Protein AF-K1RFZ2-F1 (afdb_monomer_lite)

Sequence (41 aa):
MIHTLEGDMKASTGDYIITGINGEQYPCKPDIFEKIYEPVD

Structure (mmCIF, N/CA/C/O backbone):
data_AF-K1RFZ2-F1
#
_entry.id   AF-K1RFZ2-F1
#
loop_
_atom_site.group_PDB
_atom_site.id
_atom_site.type_symbol
_atom_site.label_atom_id
_atom_site.label_alt_id
_atom_site.label_comp_id
_atom_site.label_asym_id
_atom_site.label_entity_id
_atom_site.label_seq_id
_atom_site.pdbx_PDB_ins_code
_atom_site.Cartn_x
_atom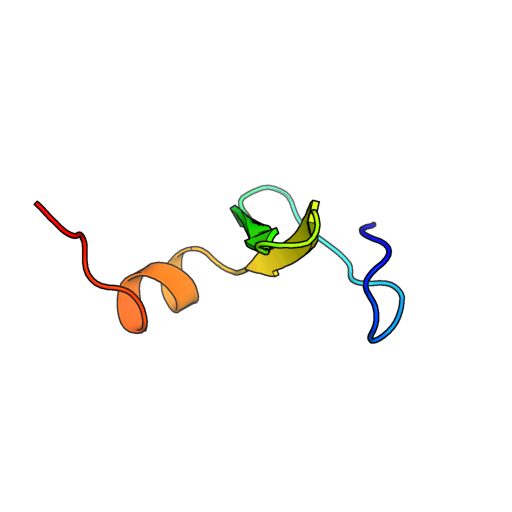_site.Cartn_y
_atom_site.Cartn_z
_atom_site.occupancy
_atom_site.B_iso_or_equiv
_atom_site.auth_seq_id
_atom_site.auth_comp_id
_atom_site.auth_asym_id
_atom_site.auth_atom_id
_atom_site.pdbx_PDB_model_num
ATOM 1 N N . MET A 1 1 ? 5.078 5.908 -10.568 1.00 86.19 1 MET A N 1
ATOM 2 C CA . MET A 1 1 ? 6.211 5.861 -9.620 1.00 86.19 1 MET A CA 1
ATOM 3 C C . MET A 1 1 ? 5.728 6.477 -8.325 1.00 86.19 1 MET A C 1
ATOM 5 O O . MET A 1 1 ? 4.972 7.436 -8.406 1.00 86.19 1 MET A O 1
ATOM 9 N N . ILE A 1 2 ? 6.088 5.898 -7.183 1.00 90.06 2 ILE A N 1
ATOM 10 C CA . ILE A 1 2 ? 5.711 6.361 -5.846 1.00 90.06 2 ILE A CA 1
ATOM 11 C C . ILE A 1 2 ? 6.997 6.603 -5.069 1.00 90.06 2 ILE A C 1
ATOM 13 O O . ILE A 1 2 ? 7.852 5.722 -5.013 1.00 90.06 2 ILE A O 1
ATOM 17 N N . HIS A 1 3 ? 7.133 7.798 -4.506 1.00 89.88 3 HIS A N 1
ATOM 18 C CA . HIS A 1 3 ? 8.279 8.172 -3.688 1.00 89.88 3 HIS A CA 1
ATOM 19 C C . HIS A 1 3 ? 8.014 7.718 -2.252 1.00 89.88 3 HIS A C 1
ATOM 21 O O . HIS A 1 3 ? 7.118 8.248 -1.595 1.00 89.88 3 HIS A O 1
ATOM 27 N N . THR A 1 4 ? 8.752 6.711 -1.794 1.00 86.81 4 THR A N 1
ATOM 28 C CA . THR A 1 4 ? 8.608 6.134 -0.449 1.00 86.81 4 THR A CA 1
ATOM 29 C C . THR A 1 4 ? 9.823 6.474 0.411 1.00 8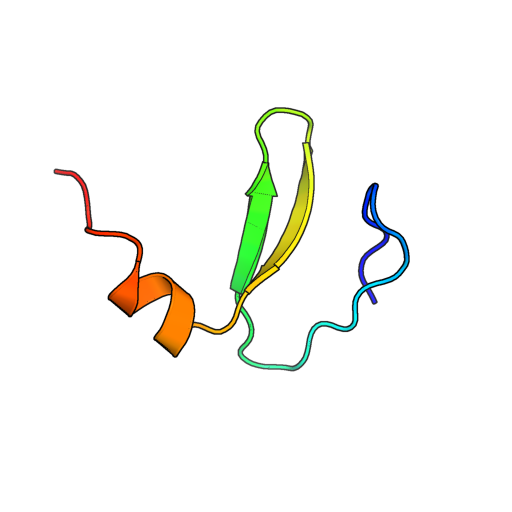6.81 4 THR A C 1
ATOM 31 O O . THR A 1 4 ? 10.846 6.927 -0.106 1.00 86.81 4 THR A O 1
ATOM 34 N N . LEU A 1 5 ? 9.740 6.230 1.722 1.00 84.31 5 LEU A N 1
ATOM 35 C CA . LEU A 1 5 ? 10.874 6.413 2.640 1.00 84.31 5 LEU A CA 1
ATOM 36 C C . LEU A 1 5 ? 12.061 5.494 2.310 1.00 84.31 5 LEU A C 1
ATOM 38 O O . LEU A 1 5 ? 13.201 5.812 2.636 1.00 84.31 5 LEU A O 1
ATOM 42 N N . GLU A 1 6 ? 11.795 4.376 1.638 1.00 83.38 6 GLU A N 1
ATOM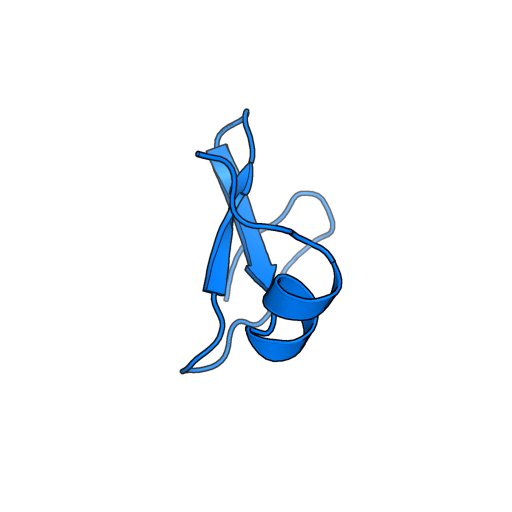 43 C CA . GLU A 1 6 ? 12.783 3.374 1.232 1.00 83.38 6 GLU A CA 1
ATOM 44 C C . GLU A 1 6 ? 13.320 3.636 -0.189 1.00 83.38 6 GLU A C 1
ATOM 46 O O . GLU A 1 6 ? 14.189 2.913 -0.676 1.00 83.38 6 GLU A O 1
ATOM 51 N N . GLY A 1 7 ? 12.827 4.691 -0.852 1.00 88.62 7 GLY A N 1
ATOM 52 C CA . GLY A 1 7 ? 13.187 5.087 -2.211 1.00 88.62 7 GLY A CA 1
ATOM 53 C C . GLY A 1 7 ? 12.023 5.007 -3.202 1.00 88.62 7 GLY A C 1
ATOM 54 O O . GLY A 1 7 ? 10.850 4.888 -2.836 1.00 88.62 7 GLY A O 1
ATOM 55 N N . ASP A 1 8 ? 12.347 5.098 -4.489 1.00 92.81 8 ASP A N 1
ATOM 56 C CA . ASP A 1 8 ? 11.349 5.120 -5.557 1.00 92.81 8 ASP A CA 1
ATOM 57 C C . ASP A 1 8 ? 10.807 3.718 -5.851 1.00 92.81 8 ASP A C 1
ATOM 59 O O . ASP A 1 8 ? 11.529 2.830 -6.308 1.00 92.81 8 ASP A O 1
ATOM 63 N N . MET A 1 9 ? 9.501 3.536 -5.669 1.00 93.69 9 MET A N 1
ATOM 64 C CA . MET A 1 9 ? 8.808 2.287 -5.966 1.00 93.69 9 MET A CA 1
ATOM 65 C C . MET A 1 9 ? 7.950 2.405 -7.228 1.00 93.69 9 MET A C 1
ATOM 67 O O . MET A 1 9 ? 7.272 3.405 -7.490 1.00 93.69 9 MET A O 1
ATOM 71 N N . LYS A 1 10 ? 7.936 1.344 -8.038 1.00 94.12 10 LYS A N 1
ATOM 72 C CA . LYS A 1 10 ? 7.125 1.281 -9.256 1.00 94.12 10 LYS A CA 1
ATOM 73 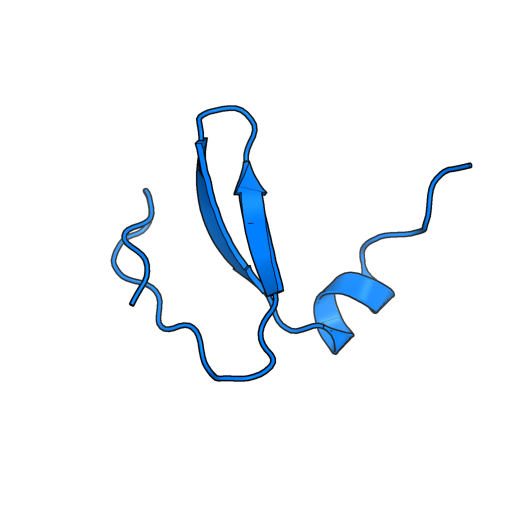C C . LYS A 1 10 ? 5.797 0.575 -8.986 1.00 94.12 10 LYS A C 1
ATOM 75 O O . LYS A 1 10 ? 5.767 -0.637 -8.818 1.00 94.12 10 LYS A O 1
ATOM 80 N N . ALA A 1 11 ? 4.706 1.332 -9.042 1.00 94.38 11 ALA A N 1
ATOM 81 C CA . ALA A 1 11 ? 3.358 0.782 -9.150 1.00 94.38 11 ALA A CA 1
ATOM 82 C C . ALA A 1 11 ? 3.034 0.430 -10.609 1.00 94.38 11 ALA A C 1
ATOM 84 O O . ALA A 1 11 ? 3.399 1.177 -11.525 1.00 94.38 11 ALA A O 1
ATOM 85 N N . SER A 1 12 ? 2.346 -0.688 -10.818 1.00 95.38 12 SER A N 1
ATOM 86 C CA . SER A 1 12 ? 1.770 -1.082 -12.107 1.00 95.38 12 SER A CA 1
ATOM 87 C C . SER A 1 12 ? 0.247 -0.988 -12.064 1.00 95.38 12 SER A C 1
ATOM 89 O O . SER A 1 12 ? -0.356 -0.988 -10.994 1.00 95.38 12 SER A O 1
ATOM 91 N N . THR A 1 13 ? -0.393 -0.913 -13.230 1.00 95.00 13 THR A N 1
ATOM 92 C CA . THR A 1 13 ? -1.857 -0.971 -13.314 1.00 95.00 13 THR A CA 1
ATOM 93 C C . THR A 1 13 ? -2.371 -2.251 -12.657 1.00 95.00 13 THR A C 1
ATOM 95 O O . THR A 1 13 ? -1.896 -3.336 -12.984 1.00 95.00 13 THR A O 1
ATOM 98 N N . GLY A 1 14 ? -3.341 -2.109 -11.752 1.00 93.62 14 GLY A N 1
ATOM 99 C CA . GLY A 1 14 ? -3.895 -3.211 -10.963 1.00 93.62 14 GLY A CA 1
ATOM 100 C C . GLY A 1 14 ? -3.267 -3.373 -9.579 1.00 93.62 14 GLY A C 1
ATOM 101 O O . GLY A 1 14 ? -3.827 -4.091 -8.761 1.00 93.62 14 GLY A O 1
ATOM 102 N N . ASP A 1 15 ? -2.161 -2.688 -9.283 1.00 96.06 15 ASP A N 1
ATOM 103 C CA . ASP A 1 15 ? -1.600 -2.674 -7.932 1.00 96.06 15 ASP A CA 1
ATOM 104 C C . ASP A 1 15 ? -2.440 -1.779 -7.015 1.00 96.06 15 ASP A C 1
ATOM 106 O O . ASP A 1 15 ? -2.937 -0.726 -7.425 1.00 96.06 15 ASP A O 1
ATOM 110 N N . TYR A 1 16 ? -2.566 -2.175 -5.754 1.00 94.81 16 TYR A N 1
ATOM 111 C CA . TYR A 1 16 ? -3.130 -1.326 -4.714 1.00 94.81 16 TYR A CA 1
ATOM 112 C C . TYR A 1 16 ? -2.106 -0.288 -4.275 1.00 94.81 16 TYR A C 1
ATOM 114 O O . TYR A 1 16 ? -0.909 -0.566 -4.206 1.00 94.81 16 TYR A O 1
ATOM 122 N N . ILE A 1 17 ? -2.586 0.914 -3.960 1.00 94.38 17 ILE A N 1
ATOM 123 C CA . ILE A 1 17 ? -1.775 1.958 -3.337 1.00 94.38 17 ILE A CA 1
ATOM 124 C C . ILE A 1 17 ? -2.214 2.071 -1.887 1.00 94.38 17 ILE A C 1
ATOM 126 O O . ILE A 1 17 ? -3.311 2.548 -1.600 1.00 94.38 17 ILE A O 1
ATOM 130 N N . ILE A 1 18 ? -1.362 1.610 -0.979 1.00 93.31 18 ILE A N 1
ATOM 131 C CA . ILE A 1 18 ? -1.640 1.664 0.452 1.00 93.31 18 ILE A CA 1
ATOM 132 C C . ILE A 1 18 ? -1.122 2.994 0.980 1.00 93.31 18 ILE A C 1
ATOM 134 O O . ILE A 1 18 ? -0.006 3.395 0.655 1.00 93.31 18 ILE A O 1
ATOM 138 N N . THR A 1 19 ? -1.943 3.675 1.778 1.00 93.81 19 THR A N 1
ATOM 139 C CA . THR A 1 19 ? -1.549 4.897 2.485 1.00 93.81 19 THR A CA 1
ATOM 140 C C . THR A 1 19 ? -1.304 4.555 3.950 1.00 93.81 19 THR A C 1
ATOM 142 O O . THR A 1 19 ? -2.216 4.107 4.643 1.00 93.81 19 THR A O 1
ATOM 145 N N . GLY A 1 20 ? -0.066 4.723 4.406 1.00 90.50 20 GLY A N 1
ATOM 146 C CA . GLY A 1 20 ? 0.313 4.573 5.805 1.00 90.50 20 GLY A CA 1
ATOM 147 C C . GLY A 1 20 ? -0.182 5.738 6.662 1.00 90.50 20 GLY A C 1
ATOM 148 O O . GLY A 1 20 ? -0.659 6.759 6.164 1.00 90.50 20 GLY A O 1
ATOM 149 N N . ILE A 1 21 ? -0.056 5.588 7.980 1.00 90.94 21 ILE A N 1
ATOM 150 C CA . ILE A 1 21 ? -0.614 6.535 8.955 1.00 90.94 21 ILE A CA 1
ATOM 151 C C . ILE A 1 21 ? -0.006 7.941 8.854 1.00 90.94 21 ILE A C 1
ATOM 153 O O . ILE A 1 21 ? -0.687 8.917 9.159 1.00 90.94 21 ILE A O 1
ATOM 157 N N . ASN A 1 22 ? 1.237 8.067 8.376 1.00 91.94 22 ASN A N 1
ATOM 158 C CA . ASN A 1 22 ? 1.892 9.364 8.195 1.00 91.94 22 ASN A CA 1
ATOM 159 C C . ASN A 1 22 ? 1.712 9.930 6.775 1.00 91.94 22 ASN A C 1
ATOM 161 O O . ASN A 1 22 ? 2.405 10.872 6.395 1.00 91.94 22 ASN A O 1
ATOM 165 N N . GLY A 1 23 ? 0.805 9.360 5.973 1.00 90.75 23 GLY A N 1
ATOM 166 C CA . GLY A 1 23 ? 0.554 9.778 4.590 1.00 90.75 23 GLY A CA 1
ATOM 167 C C . GLY A 1 23 ? 1.548 9.221 3.567 1.00 90.75 23 GLY A C 1
ATOM 168 O O . GLY A 1 23 ? 1.459 9.553 2.386 1.00 90.75 23 GLY A O 1
ATOM 169 N N . GLU A 1 24 ? 2.479 8.365 3.993 1.00 93.69 24 GLU A N 1
ATOM 170 C CA . GLU A 1 24 ? 3.362 7.622 3.094 1.00 93.69 24 GLU A CA 1
ATOM 171 C C . GLU A 1 24 ? 2.562 6.672 2.196 1.00 93.69 24 GLU A C 1
ATOM 173 O O . GLU A 1 24 ? 1.585 6.066 2.629 1.00 93.69 24 GLU A O 1
ATOM 178 N N . GLN A 1 25 ? 2.969 6.534 0.937 1.00 94.31 25 GLN A N 1
ATOM 179 C CA . GLN A 1 25 ? 2.298 5.660 -0.020 1.00 94.31 25 GLN A CA 1
ATOM 180 C C . GLN A 1 25 ? 3.252 4.585 -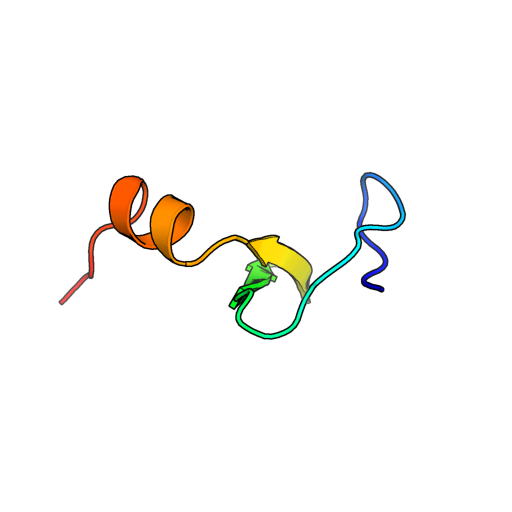0.514 1.00 94.31 25 GLN A C 1
ATOM 182 O O . GLN A 1 25 ? 4.423 4.869 -0.744 1.00 94.31 25 GLN A O 1
ATOM 187 N N . TYR A 1 26 ? 2.750 3.372 -0.729 1.00 93.56 26 TYR A N 1
ATOM 188 C CA . TYR A 1 26 ? 3.523 2.286 -1.330 1.00 93.5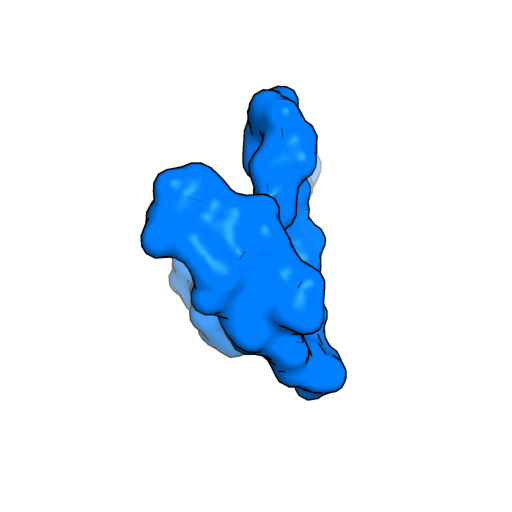6 26 TYR A CA 1
ATOM 189 C C . TYR A 1 26 ? 2.634 1.362 -2.175 1.00 93.56 26 TYR A C 1
ATOM 191 O O . TYR A 1 26 ? 1.445 1.197 -1.881 1.00 93.56 26 TYR A O 1
ATOM 199 N N . PRO A 1 27 ? 3.179 0.776 -3.259 1.00 95.50 27 PRO A N 1
ATOM 200 C CA . PRO A 1 27 ? 2.447 -0.177 -4.077 1.00 95.50 27 PRO A CA 1
ATOM 201 C C . PRO A 1 27 ? 2.389 -1.552 -3.403 1.00 95.50 27 PRO A C 1
ATOM 203 O O . PRO A 1 27 ? 3.385 -2.035 -2.867 1.00 95.50 27 PRO A O 1
ATOM 206 N N . CYS A 1 28 ? 1.245 -2.221 -3.496 1.00 94.50 28 CYS A N 1
ATOM 207 C CA . CYS A 1 28 ? 1.036 -3.579 -3.009 1.00 94.50 28 CYS A CA 1
ATOM 208 C C . CYS A 1 28 ? 0.289 -4.404 -4.061 1.00 94.50 28 CYS A C 1
ATOM 210 O O . CYS A 1 28 ? -0.643 -3.915 -4.701 1.00 94.50 28 CYS A O 1
ATOM 212 N N . LYS A 1 29 ? 0.691 -5.660 -4.263 1.00 95.25 29 LYS A N 1
ATOM 213 C CA . LYS A 1 29 ? -0.026 -6.552 -5.178 1.00 95.25 29 LYS A CA 1
ATOM 214 C C . LYS A 1 29 ? -1.323 -7.041 -4.517 1.00 95.25 29 LYS A C 1
ATOM 216 O O . LYS A 1 29 ? -1.246 -7.478 -3.367 1.00 95.25 29 LYS A O 1
ATOM 221 N N . PRO A 1 30 ? -2.480 -7.017 -5.206 1.00 95.19 30 PRO A N 1
ATOM 222 C CA . PRO A 1 30 ? -3.753 -7.442 -4.618 1.00 95.19 30 PRO A CA 1
ATOM 223 C C . PRO A 1 30 ? -3.711 -8.861 -4.042 1.00 95.19 30 PRO A C 1
ATOM 225 O O . PRO A 1 30 ? -4.186 -9.093 -2.938 1.00 95.19 30 PRO A O 1
ATOM 228 N N . ASP A 1 31 ? -3.050 -9.791 -4.735 1.00 94.94 31 ASP A N 1
ATOM 229 C CA . ASP A 1 31 ? -2.924 -11.187 -4.308 1.00 94.94 31 ASP A CA 1
ATOM 230 C C . ASP A 1 31 ? -2.052 -11.365 -3.057 1.00 94.94 31 ASP A C 1
ATOM 232 O O . ASP A 1 31 ? -2.219 -12.337 -2.322 1.00 94.94 31 ASP A O 1
ATOM 236 N N . ILE A 1 32 ? -1.104 -10.454 -2.818 1.00 93.88 32 ILE A N 1
ATOM 237 C CA . ILE A 1 32 ? -0.311 -10.416 -1.584 1.00 93.88 32 ILE A CA 1
ATOM 238 C C . ILE A 1 32 ? -1.145 -9.793 -0.466 1.00 93.88 32 ILE A C 1
ATOM 240 O O . ILE A 1 32 ? -1.155 -10.316 0.646 1.00 93.88 32 ILE A O 1
ATOM 244 N N . PHE A 1 33 ? -1.864 -8.710 -0.766 1.00 94.31 33 PHE A N 1
ATOM 245 C CA . PHE A 1 33 ? -2.715 -8.026 0.200 1.00 94.31 33 PHE A CA 1
ATOM 246 C C . PHE A 1 33 ? -3.774 -8.974 0.778 1.00 94.31 33 PHE A C 1
ATOM 248 O O . PHE A 1 33 ? -3.846 -9.133 1.990 1.00 94.31 33 PHE A O 1
ATOM 255 N N . GLU A 1 34 ? -4.507 -9.686 -0.077 1.00 94.38 34 GLU A N 1
ATOM 256 C CA . GLU A 1 34 ? -5.557 -10.638 0.323 1.00 94.38 34 GLU A CA 1
ATOM 257 C C . GLU A 1 34 ? -5.037 -11.841 1.127 1.00 94.38 34 GLU A C 1
ATOM 259 O O . GLU A 1 34 ? -5.790 -12.459 1.872 1.00 94.38 34 GLU A O 1
ATOM 264 N N . LYS A 1 35 ? -3.755 -12.200 0.983 1.00 95.31 35 LYS A N 1
ATOM 265 C CA . LYS A 1 35 ? -3.142 -13.302 1.745 1.00 95.31 35 LYS A CA 1
ATOM 266 C C . LYS A 1 35 ? -2.681 -12.892 3.138 1.00 95.31 35 LYS A C 1
ATOM 268 O O . LYS A 1 35 ? -2.540 -13.758 3.995 1.00 95.31 35 LYS A O 1
ATOM 273 N N . ILE A 1 36 ? -2.339 -11.619 3.323 1.00 94.50 36 ILE A N 1
ATOM 274 C CA . ILE A 1 36 ? -1.709 -11.115 4.551 1.00 94.50 36 ILE A CA 1
ATOM 275 C C . ILE A 1 36 ? -2.720 -10.366 5.421 1.00 94.50 36 ILE A C 1
ATOM 277 O O . ILE A 1 36 ? -2.606 -10.396 6.645 1.00 94.50 36 ILE A O 1
ATOM 281 N N . TYR A 1 37 ? -3.695 -9.703 4.804 1.00 91.50 37 TYR A N 1
ATOM 282 C CA . TYR A 1 37 ? -4.694 -8.900 5.491 1.00 91.50 37 TYR A CA 1
ATOM 283 C C . TYR A 1 37 ? -6.059 -9.572 5.419 1.00 91.50 37 TYR A C 1
ATOM 285 O O . TYR A 1 37 ? -6.527 -9.946 4.345 1.00 91.50 37 TYR A O 1
ATOM 293 N N . GLU A 1 38 ? -6.715 -9.672 6.571 1.00 93.38 38 GLU A N 1
ATOM 294 C CA . GLU A 1 38 ? -8.094 -10.133 6.670 1.00 93.38 38 GLU A CA 1
ATOM 295 C C . GLU A 1 38 ? -9.036 -8.924 6.782 1.00 93.38 38 GLU A C 1
ATOM 297 O O . GLU A 1 38 ? -8.689 -7.933 7.438 1.00 93.38 38 GLU A O 1
ATOM 302 N N . PRO A 1 39 ? -10.217 -8.968 6.143 1.00 92.06 39 PRO A N 1
ATOM 303 C CA . PRO A 1 39 ? -11.248 -7.962 6.349 1.00 92.06 39 PRO A CA 1
ATOM 304 C C . PRO A 1 39 ? -11.616 -7.863 7.831 1.00 92.06 39 PRO A C 1
ATOM 306 O O . PRO A 1 39 ? -11.742 -8.877 8.517 1.00 92.06 39 PRO A O 1
ATOM 309 N N . VAL A 1 40 ? -11.808 -6.639 8.310 1.00 92.38 40 VAL A N 1
ATOM 310 C CA . VAL A 1 40 ? -12.315 -6.368 9.658 1.00 92.38 40 VAL A CA 1
ATOM 311 C C . VAL A 1 40 ? -13.755 -5.877 9.520 1.00 92.38 40 VAL A C 1
ATOM 313 O O . VAL A 1 40 ? -14.009 -5.014 8.677 1.00 92.38 40 VAL A O 1
ATOM 316 N N . ASP A 1 41 ? -14.662 -6.447 10.318 1.00 86.44 41 ASP A N 1
ATOM 317 C CA . ASP A 1 41 ? -16.079 -6.050 10.409 1.00 86.44 41 ASP A CA 1
ATOM 318 C C . ASP A 1 41 ? -16.291 -4.763 11.229 1.00 86.44 41 ASP A C 1
ATOM 320 O O . ASP A 1 41 ? -15.570 -4.560 12.238 1.00 86.44 41 ASP A O 1
#

pLDDT: mean 92.43, std 3.15, range [83.38, 96.06]

Secondary structure (DSSP, 8-state):
-EEETTEEE---TT-EEEEPTTS-EEEE-HHHHHHH-----

Foldseek 3Di:
DFQAPVGDDDDDPQWDWDQDPVRGTDTHHPVRCPVPDDDDD

Radius of gyration: 11.1 Å; chains: 1; bounding box: 29×23×24 Å

Organism: NCBI:txid408170